Protein AF-M1PUG8-F1 (afdb_monomer_lite)

Sequence (107 aa):
MIVVADNGLTLEGNDFKMGEVEYEMVELLRRLNINRPVALTLACLSYLRENDWVDMREEKKNHGKGRPVKLYRLTVQMETIINTIEESVIAESKTILQNIERLKHLS

InterPro domains:
  IPR017185 Uncharacterised conserved protein UCP037373 [PIRSF037373] (17-107)

pLDDT: mean 83.33, std 18.77, range [31.47, 97.0]

Foldseek 3Di:
DDPPPPPPPPCPDPPPDDDPVLVVQLVVVVVVVHDNVVSNVVSVVVVCVVVVQKDWDWDDPPPPDDDTDIDIDGPDDPVVVVVVVVVVVVVVVVVVVVVVVVVVVVD

Structure (mmCIF, N/CA/C/O backbone):
data_AF-M1PUG8-F1
#
_entry.id   AF-M1PUG8-F1
#
loop_
_atom_site.group_PDB
_atom_site.id
_atom_site.type_symbol
_atom_site.label_atom_id
_atom_site.label_alt_id
_atom_site.label_comp_id
_atom_site.label_asym_id
_atom_site.label_entity_id
_atom_site.label_seq_id
_atom_site.pdbx_PDB_ins_code
_atom_site.Cartn_x
_atom_site.Cartn_y
_atom_site.Cartn_z
_atom_site.occupancy
_atom_site.B_iso_or_equiv
_atom_site.auth_seq_id
_atom_site.auth_comp_id
_atom_site.auth_asym_id
_atom_site.auth_atom_id
_atom_site.pdbx_PDB_model_num
ATOM 1 N N . MET A 1 1 ? -15.621 35.956 21.706 1.00 31.47 1 MET A N 1
ATOM 2 C CA . MET A 1 1 ? -14.614 35.236 22.509 1.00 31.47 1 MET A CA 1
ATOM 3 C C . MET A 1 1 ? -14.814 33.757 22.223 1.00 31.47 1 MET A C 1
ATOM 5 O O . MET A 1 1 ? -15.667 33.134 22.833 1.00 31.47 1 MET A O 1
ATOM 9 N N . ILE A 1 2 ? -14.153 33.248 21.184 1.00 32.97 2 ILE A N 1
ATOM 10 C CA . ILE A 1 2 ? -14.136 31.816 20.879 1.00 32.97 2 ILE A CA 1
ATOM 11 C C . ILE A 1 2 ? -12.815 31.334 21.450 1.00 32.97 2 ILE A C 1
ATOM 13 O O . ILE A 1 2 ? -11.756 31.764 20.997 1.00 32.97 2 ILE A O 1
ATOM 17 N N . VAL A 1 3 ? -12.895 30.543 22.513 1.00 36.41 3 VAL A N 1
ATOM 18 C CA . VAL A 1 3 ? -11.736 29.862 23.079 1.00 36.41 3 VAL A CA 1
ATOM 19 C C . VAL A 1 3 ? -11.410 28.748 22.095 1.00 36.41 3 VAL A C 1
ATOM 21 O O . VAL A 1 3 ? -12.049 27.699 22.095 1.00 36.41 3 VAL A O 1
ATOM 24 N N . VAL A 1 4 ? -10.490 29.027 21.175 1.00 43.84 4 VAL A N 1
ATOM 25 C CA . VAL A 1 4 ? -9.850 27.986 20.378 1.00 43.84 4 VAL A CA 1
ATOM 26 C C . VAL A 1 4 ? -8.947 27.260 21.361 1.00 43.84 4 VAL A C 1
ATOM 28 O O . VAL A 1 4 ? -7.982 27.836 21.852 1.00 43.84 4 VAL A O 1
ATOM 31 N N . ALA A 1 5 ? -9.336 26.045 21.742 1.00 44.28 5 ALA A N 1
ATOM 32 C CA . ALA A 1 5 ? -8.448 25.162 22.469 1.00 44.28 5 ALA A CA 1
ATOM 33 C C . ALA A 1 5 ? -7.211 24.954 21.593 1.00 44.28 5 ALA A C 1
ATOM 35 O O . ALA A 1 5 ? -7.327 24.504 20.450 1.00 44.28 5 ALA A O 1
ATOM 36 N N . ASP A 1 6 ? -6.055 25.338 22.124 1.00 43.81 6 ASP A N 1
ATOM 37 C CA . ASP A 1 6 ? -4.750 25.023 21.572 1.00 43.81 6 ASP A CA 1
ATOM 38 C C . ASP A 1 6 ? -4.615 23.497 21.531 1.00 43.81 6 ASP A C 1
ATOM 40 O O . ASP A 1 6 ? -4.142 22.857 22.472 1.00 43.81 6 ASP A O 1
ATOM 44 N N . ASN A 1 7 ? -5.075 22.890 20.436 1.00 47.34 7 ASN A N 1
ATOM 45 C CA . ASN A 1 7 ? -4.720 21.527 20.090 1.00 47.34 7 ASN A CA 1
ATOM 46 C C . ASN A 1 7 ? -3.237 21.560 19.731 1.00 47.34 7 ASN A C 1
ATOM 48 O O . ASN A 1 7 ? -2.866 21.730 18.569 1.00 47.34 7 ASN A O 1
ATOM 52 N N . GLY A 1 8 ? -2.400 21.438 20.760 1.00 41.28 8 GLY A N 1
ATOM 53 C CA . GLY A 1 8 ? -0.979 21.159 20.653 1.00 41.28 8 GLY A CA 1
ATOM 54 C C . GLY A 1 8 ? -0.764 19.811 19.976 1.00 41.28 8 GLY A C 1
ATOM 55 O O . GLY A 1 8 ? -0.411 18.833 20.621 1.00 41.28 8 GLY A O 1
ATOM 56 N N . LEU A 1 9 ? -0.975 19.764 18.663 1.00 36.34 9 LEU A N 1
ATOM 57 C CA . LEU A 1 9 ? -0.311 18.812 17.795 1.00 36.34 9 LEU A CA 1
ATOM 58 C C . LEU A 1 9 ? 1.104 19.350 17.633 1.00 36.34 9 LEU A C 1
ATOM 60 O O . LEU A 1 9 ? 1.415 20.115 16.719 1.00 36.34 9 LEU A O 1
ATOM 64 N N . THR A 1 10 ? 1.952 19.007 18.597 1.00 37.69 10 THR A N 1
ATOM 65 C CA . THR A 1 10 ? 3.388 19.031 18.380 1.00 37.69 10 THR A CA 1
ATOM 66 C C . THR A 1 10 ? 3.641 18.275 17.077 1.00 37.69 10 THR A C 1
ATOM 68 O O . THR A 1 10 ? 3.275 17.107 16.954 1.00 37.69 10 THR A O 1
ATOM 71 N N . LEU A 1 11 ? 4.223 18.955 16.082 1.00 40.97 11 LEU A N 1
ATOM 72 C CA . LEU A 1 11 ? 4.878 18.300 14.951 1.00 40.97 11 LEU A CA 1
ATOM 73 C C . LEU A 1 11 ? 6.086 17.532 15.511 1.00 40.97 11 LEU A C 1
ATOM 75 O O . LEU A 1 11 ? 7.237 17.931 15.336 1.00 40.97 11 LEU A O 1
ATOM 79 N N . GLU A 1 12 ? 5.833 16.447 16.239 1.00 41.69 12 GLU A N 1
ATOM 80 C CA . GLU A 1 12 ? 6.795 15.362 16.300 1.00 41.69 12 GLU A CA 1
ATOM 81 C C . GLU A 1 12 ? 6.906 14.857 14.865 1.00 41.69 12 GLU A C 1
ATOM 83 O O . GLU A 1 12 ? 5.887 14.659 14.201 1.00 41.69 12 GLU A O 1
ATOM 88 N N . GLY A 1 13 ? 8.137 14.855 14.344 1.00 43.88 13 GLY A N 1
ATOM 89 C CA . GLY A 1 13 ? 8.423 14.764 12.915 1.00 43.88 13 GLY A CA 1
ATOM 90 C C . GLY A 1 13 ? 7.600 13.684 12.226 1.00 43.88 13 GLY A C 1
ATOM 91 O O . GLY A 1 13 ? 7.285 12.686 12.855 1.00 43.88 13 GLY A O 1
ATOM 92 N N . ASN A 1 14 ? 7.248 13.911 10.953 1.00 42.78 14 ASN A N 1
ATOM 93 C CA . ASN A 1 14 ? 6.486 12.998 10.092 1.00 42.78 14 ASN A CA 1
ATOM 94 C C . ASN A 1 14 ? 7.081 11.571 10.0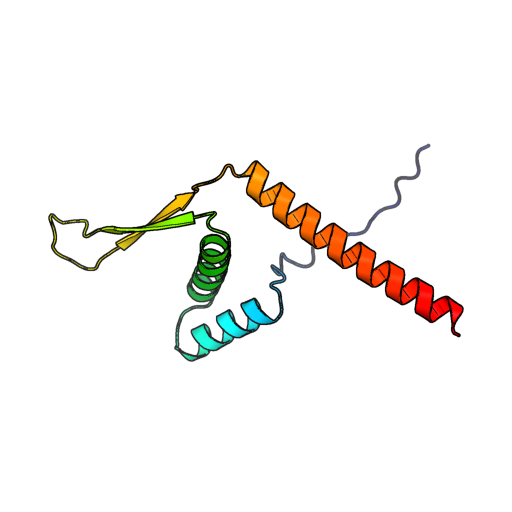65 1.00 42.78 14 ASN A C 1
ATOM 96 O O . ASN A 1 14 ? 7.674 11.142 9.072 1.00 42.78 14 ASN A O 1
ATOM 100 N N . ASP A 1 15 ? 6.897 10.815 11.138 1.00 51.06 15 ASP A N 1
ATOM 101 C CA . ASP A 1 15 ? 7.071 9.385 11.197 1.00 51.06 15 ASP A CA 1
ATOM 102 C C . ASP A 1 15 ? 5.849 8.839 10.483 1.00 51.06 15 ASP A C 1
ATOM 104 O O . ASP A 1 15 ? 4.775 8.669 11.057 1.00 51.06 15 ASP A O 1
ATOM 108 N N . PHE A 1 16 ? 6.003 8.660 9.173 1.00 56.16 16 PHE A N 1
ATOM 109 C CA . PHE A 1 16 ? 5.057 7.927 8.352 1.00 56.16 16 PHE A CA 1
ATOM 110 C C . PHE A 1 16 ? 4.809 6.570 9.027 1.00 56.16 16 PHE A C 1
ATOM 112 O O . PHE A 1 16 ? 5.667 5.684 8.987 1.00 56.16 16 PHE A O 1
ATOM 119 N N . LYS A 1 17 ? 3.676 6.436 9.723 1.00 61.81 17 LYS A N 1
ATOM 120 C CA . LYS A 1 17 ? 3.315 5.211 10.435 1.00 61.81 17 LYS A CA 1
ATOM 121 C C . LYS A 1 17 ? 2.732 4.235 9.422 1.00 61.81 17 LYS A C 1
ATOM 123 O O . LYS A 1 17 ? 1.579 4.355 9.029 1.00 61.81 17 LYS A O 1
ATOM 128 N N . MET A 1 18 ? 3.576 3.317 8.961 1.00 71.44 18 MET A N 1
ATOM 129 C CA . MET A 1 18 ? 3.146 2.112 8.252 1.00 71.44 18 MET A CA 1
ATOM 130 C C . MET A 1 18 ? 2.439 1.163 9.215 1.00 71.44 18 MET A C 1
ATOM 132 O O . MET A 1 18 ? 2.746 1.167 10.410 1.00 71.44 18 MET A O 1
ATOM 136 N N . GLY A 1 19 ? 1.549 0.326 8.683 1.00 79.38 19 GLY A N 1
ATOM 137 C CA . GLY A 1 19 ? 1.077 -0.842 9.411 1.00 79.38 19 GLY A CA 1
ATOM 138 C C . GLY A 1 19 ? 2.229 -1.797 9.741 1.00 79.38 19 GLY A C 1
ATOM 139 O O . GLY A 1 19 ? 3.355 -1.673 9.245 1.00 79.38 19 GLY A O 1
ATOM 140 N N . GLU A 1 20 ? 1.960 -2.748 10.636 1.00 83.75 20 GLU A N 1
ATOM 141 C CA . GLU A 1 20 ? 2.978 -3.691 11.116 1.00 83.75 20 GLU A CA 1
ATOM 142 C C . GLU A 1 20 ? 3.585 -4.514 9.970 1.00 83.75 20 GLU A C 1
ATOM 144 O O . GLU A 1 20 ? 4.799 -4.721 9.928 1.00 83.75 20 GLU A O 1
ATOM 149 N N . VAL A 1 21 ? 2.752 -4.910 9.001 1.00 83.44 21 VAL A N 1
ATOM 150 C CA . VAL A 1 21 ? 3.153 -5.718 7.840 1.00 83.44 21 VAL A CA 1
ATOM 151 C C . VAL A 1 21 ? 4.092 -4.938 6.925 1.00 83.44 21 VAL A C 1
ATOM 153 O O . VAL A 1 21 ? 5.134 -5.443 6.499 1.00 83.44 21 VAL A O 1
ATOM 156 N N . GLU A 1 22 ? 3.759 -3.687 6.620 1.00 83.75 22 GLU A N 1
ATOM 157 C CA . GLU A 1 22 ? 4.577 -2.865 5.741 1.00 83.75 22 GLU A CA 1
ATOM 158 C C . GLU A 1 22 ? 5.896 -2.474 6.423 1.00 83.75 22 GLU A C 1
ATOM 160 O O . GLU A 1 22 ? 6.943 -2.451 5.768 1.00 83.75 22 GLU A O 1
ATOM 165 N N . TYR A 1 23 ? 5.885 -2.254 7.744 1.00 89.00 23 TYR A N 1
ATOM 166 C CA . TYR A 1 23 ? 7.106 -2.030 8.519 1.00 89.00 23 TYR A CA 1
ATOM 167 C C . TYR A 1 23 ? 8.032 -3.254 8.497 1.00 89.00 23 TYR A C 1
ATOM 169 O O . TYR A 1 23 ? 9.241 -3.114 8.276 1.00 89.00 23 TYR A O 1
ATOM 177 N N . GLU A 1 24 ? 7.477 -4.457 8.667 1.00 90.38 24 GLU A N 1
ATOM 178 C CA . GLU A 1 24 ? 8.237 -5.703 8.564 1.00 90.38 24 GLU A CA 1
ATOM 179 C C . GLU A 1 24 ? 8.861 -5.858 7.171 1.00 90.38 24 GLU A C 1
ATOM 181 O O . GLU A 1 24 ? 10.065 -6.113 7.061 1.00 90.38 24 GLU A O 1
ATOM 186 N N . MET A 1 25 ? 8.093 -5.613 6.102 1.00 91.88 25 MET A N 1
ATOM 187 C CA . MET A 1 25 ? 8.625 -5.638 4.735 1.00 91.88 25 MET A CA 1
ATOM 188 C C . MET A 1 25 ? 9.802 -4.671 4.551 1.00 91.88 25 MET A C 1
ATOM 190 O O . MET A 1 25 ? 10.831 -5.048 3.982 1.00 91.88 25 MET A O 1
ATOM 194 N N . VAL A 1 26 ? 9.692 -3.437 5.050 1.00 91.62 26 VAL A N 1
ATOM 195 C CA . VAL A 1 26 ? 10.774 -2.441 4.967 1.00 91.62 26 VAL A CA 1
ATOM 196 C C . VAL A 1 26 ? 12.030 -2.921 5.695 1.00 91.62 26 VAL A C 1
ATOM 198 O O . VAL A 1 26 ? 13.140 -2.769 5.172 1.00 91.62 26 VAL A O 1
ATOM 201 N N . GLU A 1 27 ? 11.880 -3.518 6.875 1.00 93.56 27 GLU A N 1
ATOM 202 C CA . GLU A 1 27 ? 13.010 -4.008 7.665 1.00 93.56 27 GLU A CA 1
ATOM 203 C C . GLU A 1 27 ? 13.680 -5.229 7.018 1.00 93.56 27 GLU A C 1
ATOM 205 O O . GLU A 1 27 ? 14.912 -5.307 6.958 1.00 93.56 27 GLU A O 1
ATOM 210 N N . LEU A 1 28 ? 12.901 -6.142 6.434 1.00 95.31 28 LEU A N 1
ATOM 211 C CA . LEU A 1 28 ? 13.438 -7.261 5.656 1.00 95.31 28 LEU A CA 1
ATOM 212 C C . LEU A 1 28 ? 14.249 -6.771 4.448 1.00 95.31 28 LEU A C 1
ATOM 214 O O . LEU A 1 28 ? 15.371 -7.234 4.230 1.00 95.31 28 LEU A O 1
ATOM 218 N N . LEU A 1 29 ? 13.747 -5.783 3.702 1.00 94.12 29 LEU A N 1
ATOM 219 C CA . LEU A 1 29 ? 14.478 -5.190 2.575 1.00 94.12 29 LEU A CA 1
ATOM 220 C C . LEU A 1 29 ? 15.775 -4.508 3.037 1.00 94.12 29 LEU A C 1
ATOM 222 O O . LEU A 1 29 ? 16.814 -4.642 2.384 1.00 94.12 29 LEU A O 1
ATOM 226 N N . ARG A 1 30 ? 15.759 -3.834 4.193 1.00 94.31 30 ARG A N 1
ATOM 227 C CA . ARG A 1 30 ? 16.974 -3.258 4.790 1.00 94.31 30 ARG A CA 1
ATOM 228 C C . ARG A 1 30 ? 18.019 -4.315 5.136 1.00 94.31 30 ARG A C 1
ATOM 230 O O . ARG A 1 30 ? 19.203 -4.083 4.889 1.00 94.31 30 ARG A O 1
ATOM 237 N N . ARG A 1 31 ? 17.606 -5.478 5.648 1.00 95.62 31 ARG A N 1
ATOM 238 C CA . ARG A 1 31 ? 18.509 -6.619 5.908 1.00 95.62 31 ARG A CA 1
ATOM 239 C C . ARG A 1 31 ? 19.109 -7.197 4.626 1.00 95.62 31 ARG A C 1
ATOM 241 O O . ARG A 1 31 ? 20.232 -7.687 4.654 1.00 95.62 31 ARG A O 1
ATOM 248 N N . LEU A 1 32 ? 18.415 -7.057 3.496 1.00 96.25 32 LEU A N 1
ATOM 249 C CA . LEU A 1 32 ? 18.936 -7.351 2.153 1.00 96.25 32 LEU A CA 1
ATOM 250 C C . LEU A 1 32 ? 19.819 -6.224 1.583 1.00 96.25 32 LEU A C 1
ATOM 252 O O . LEU A 1 32 ? 20.104 -6.199 0.386 1.00 96.25 32 LEU A O 1
ATOM 256 N N . ASN A 1 33 ? 20.270 -5.297 2.433 1.00 94.06 33 ASN A N 1
ATOM 257 C CA . ASN A 1 33 ? 21.137 -4.174 2.086 1.00 94.06 33 ASN A CA 1
ATOM 258 C C . ASN A 1 33 ? 20.496 -3.171 1.105 1.00 94.06 33 ASN A C 1
ATOM 260 O O . ASN A 1 33 ? 21.191 -2.440 0.394 1.00 94.06 33 ASN A O 1
ATOM 264 N N . ILE A 1 34 ? 19.161 -3.110 1.068 1.00 93.94 34 ILE A N 1
ATOM 265 C CA . ILE A 1 34 ? 18.419 -2.075 0.344 1.00 93.94 34 ILE A CA 1
ATOM 266 C C . ILE A 1 34 ? 18.334 -0.838 1.239 1.00 93.94 34 ILE A C 1
ATOM 268 O O . ILE A 1 34 ? 18.032 -0.921 2.430 1.00 93.94 34 ILE A O 1
ATOM 272 N N . ASN A 1 35 ? 18.615 0.340 0.679 1.00 93.81 35 ASN A N 1
ATOM 273 C CA . ASN A 1 35 ? 18.567 1.569 1.467 1.00 93.81 35 ASN A CA 1
ATOM 274 C C . ASN A 1 35 ? 17.131 1.856 1.963 1.00 93.81 35 ASN A C 1
ATOM 276 O O . ASN A 1 35 ? 16.149 1.459 1.336 1.00 93.81 35 ASN A O 1
ATOM 280 N N . ARG A 1 36 ? 17.005 2.572 3.091 1.00 88.69 36 ARG A N 1
ATOM 281 C CA . ARG A 1 36 ? 15.694 2.863 3.703 1.00 88.69 36 ARG A CA 1
ATOM 282 C C . ARG A 1 36 ? 14.731 3.583 2.740 1.00 88.69 36 ARG A C 1
ATOM 284 O O . ARG A 1 36 ? 13.600 3.120 2.638 1.00 88.69 36 ARG A O 1
ATOM 291 N N . PRO A 1 37 ? 15.132 4.641 2.004 1.00 91.88 37 PRO A N 1
ATOM 292 C CA . PRO A 1 37 ? 14.240 5.287 1.034 1.00 91.88 37 PRO A CA 1
ATOM 293 C C . PRO A 1 37 ? 13.683 4.353 -0.051 1.00 91.88 37 PRO A C 1
ATOM 295 O O . PRO A 1 37 ? 12.504 4.425 -0.389 1.00 91.88 37 PRO A O 1
ATOM 298 N N . VAL A 1 38 ? 14.514 3.458 -0.588 1.00 91.31 38 VAL A N 1
ATOM 299 C CA . VAL A 1 38 ? 14.133 2.491 -1.623 1.00 91.31 38 VAL A CA 1
ATOM 300 C C . VAL A 1 38 ? 13.236 1.419 -1.025 1.00 91.31 38 VAL A C 1
ATOM 302 O O . VAL A 1 38 ? 12.232 1.086 -1.639 1.00 91.31 38 VAL A O 1
ATOM 305 N N . ALA A 1 39 ? 13.538 0.925 0.177 1.00 92.62 39 ALA A N 1
ATOM 306 C CA . ALA A 1 39 ? 12.685 -0.033 0.872 1.00 92.62 39 ALA A CA 1
ATOM 307 C C . ALA A 1 39 ? 11.278 0.534 1.126 1.00 92.62 39 ALA A C 1
ATOM 309 O O . ALA A 1 39 ? 10.295 -0.117 0.784 1.00 92.62 39 ALA A O 1
ATOM 310 N N . LEU A 1 40 ? 11.183 1.776 1.621 1.00 91.81 40 LEU A N 1
ATOM 311 C CA . LEU A 1 40 ? 9.907 2.484 1.791 1.00 91.81 40 LEU A CA 1
ATOM 312 C C . LEU A 1 40 ? 9.169 2.635 0.460 1.00 91.81 40 LEU A C 1
ATOM 314 O O . LEU A 1 40 ? 7.988 2.325 0.367 1.00 91.81 40 LEU A O 1
ATOM 318 N N . THR A 1 41 ? 9.878 3.057 -0.589 1.00 91.62 41 THR A N 1
ATOM 319 C CA . THR A 1 41 ? 9.290 3.218 -1.926 1.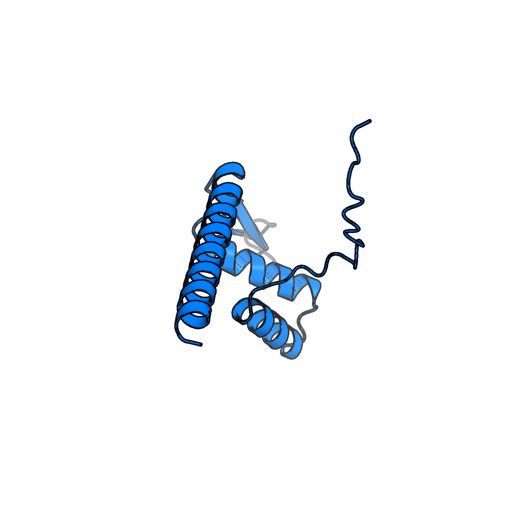00 91.62 41 THR A CA 1
ATOM 320 C C . THR A 1 41 ? 8.744 1.893 -2.460 1.00 91.62 41 THR A C 1
ATOM 322 O O . THR A 1 41 ? 7.650 1.864 -3.013 1.00 91.62 41 THR A O 1
ATOM 325 N N . LEU A 1 42 ? 9.482 0.793 -2.290 1.00 91.81 42 LEU A N 1
ATOM 326 C CA . LEU A 1 42 ? 9.048 -0.535 -2.720 1.00 91.81 42 LEU A CA 1
ATOM 327 C C . LEU A 1 42 ? 7.821 -1.007 -1.939 1.00 91.81 42 LEU A C 1
ATOM 329 O O . LEU A 1 42 ? 6.877 -1.467 -2.567 1.00 91.81 42 LEU A O 1
ATOM 333 N N . ALA A 1 43 ? 7.806 -0.847 -0.614 1.00 91.50 43 ALA A N 1
ATOM 334 C CA . ALA A 1 43 ? 6.655 -1.203 0.213 1.00 91.50 43 ALA A CA 1
ATOM 335 C C . ALA A 1 43 ? 5.402 -0.398 -0.179 1.00 91.50 43 ALA A C 1
ATOM 337 O O . ALA A 1 43 ? 4.349 -0.984 -0.420 1.00 91.50 43 ALA A O 1
ATOM 338 N N . CYS A 1 44 ? 5.532 0.922 -0.364 1.00 91.25 44 CYS A N 1
ATOM 339 C CA . CYS A 1 44 ? 4.424 1.758 -0.831 1.00 91.25 44 CYS A CA 1
ATOM 340 C C . CYS A 1 44 ? 3.926 1.335 -2.222 1.00 91.25 44 CYS A C 1
ATOM 342 O O . CYS A 1 44 ? 2.725 1.209 -2.436 1.00 91.25 44 CYS A O 1
ATOM 344 N N . LEU A 1 45 ? 4.827 1.099 -3.182 1.00 92.19 45 LEU A N 1
ATOM 345 C CA . LEU A 1 45 ? 4.439 0.692 -4.538 1.00 92.19 45 LEU A CA 1
ATOM 346 C C . LEU A 1 45 ? 3.803 -0.703 -4.577 1.00 92.19 45 LEU A C 1
ATOM 348 O O . LEU A 1 45 ? 2.927 -0.929 -5.409 1.00 92.19 45 LEU A O 1
ATOM 352 N N . SER A 1 46 ? 4.217 -1.620 -3.697 1.00 90.19 46 SER A N 1
ATOM 353 C CA . SER A 1 46 ? 3.566 -2.925 -3.541 1.00 90.19 46 SER A CA 1
ATOM 354 C C . SER A 1 46 ? 2.123 -2.759 -3.080 1.00 90.19 46 SER A C 1
ATOM 356 O O . SER A 1 46 ? 1.231 -3.271 -3.748 1.00 90.19 46 SER A O 1
ATOM 358 N N . TYR A 1 47 ? 1.884 -1.957 -2.038 1.00 91.00 47 TYR A N 1
ATOM 359 C CA . TYR A 1 47 ? 0.533 -1.664 -1.552 1.00 91.00 47 TYR A CA 1
ATOM 360 C C . TYR A 1 47 ? -0.356 -1.049 -2.645 1.00 91.00 47 TYR A C 1
ATOM 362 O O . TYR A 1 47 ? -1.467 -1.516 -2.890 1.00 91.00 47 TYR A O 1
ATOM 370 N N . LEU A 1 48 ? 0.147 -0.048 -3.376 1.00 92.69 48 LEU A N 1
ATOM 371 C CA . LEU A 1 48 ? -0.608 0.570 -4.475 1.00 92.69 48 LEU A CA 1
ATOM 372 C C . LEU A 1 48 ? -0.926 -0.421 -5.607 1.00 92.69 48 LEU A C 1
ATOM 374 O O . LEU A 1 48 ? -1.955 -0.290 -6.267 1.00 92.69 48 LEU A O 1
ATOM 378 N N . ARG A 1 49 ? -0.046 -1.398 -5.850 1.00 92.81 49 ARG A N 1
ATOM 379 C CA . ARG A 1 49 ? -0.244 -2.428 -6.875 1.00 92.81 49 ARG A CA 1
ATOM 380 C C . ARG A 1 49 ? -1.222 -3.511 -6.426 1.00 92.81 49 ARG A C 1
ATOM 382 O O . ARG A 1 49 ? -2.002 -3.971 -7.245 1.00 92.81 49 ARG A O 1
ATOM 389 N N . GLU A 1 50 ? -1.184 -3.913 -5.159 1.00 92.12 50 GLU A N 1
ATOM 390 C CA . GLU A 1 50 ? -2.130 -4.880 -4.582 1.00 92.12 50 GLU A CA 1
ATOM 391 C C . GLU A 1 50 ? -3.571 -4.357 -4.594 1.00 92.12 50 GLU A C 1
ATOM 393 O O . GLU A 1 50 ? -4.503 -5.144 -4.720 1.00 92.12 50 GLU A O 1
ATOM 398 N N . ASN A 1 51 ? -3.744 -3.034 -4.535 1.00 93.12 51 ASN A N 1
ATOM 399 C CA . ASN A 1 51 ? -5.040 -2.366 -4.669 1.00 93.12 51 ASN A CA 1
ATOM 400 C C . ASN A 1 51 ? -5.405 -2.003 -6.125 1.00 93.12 51 ASN A C 1
ATOM 402 O O . ASN A 1 51 ? -6.371 -1.276 -6.348 1.00 93.12 51 ASN A O 1
ATOM 406 N N . ASP A 1 52 ? -4.627 -2.448 -7.120 1.00 95.25 52 ASP A N 1
ATOM 407 C CA . ASP A 1 52 ? -4.811 -2.125 -8.544 1.00 95.25 52 ASP A CA 1
ATOM 408 C C . ASP A 1 52 ? -4.845 -0.611 -8.861 1.00 95.25 52 ASP A C 1
ATOM 410 O O . ASP A 1 52 ? -5.357 -0.190 -9.902 1.00 95.25 52 ASP A O 1
ATOM 414 N N . TRP A 1 53 ? -4.272 0.236 -7.997 1.00 96.81 53 TRP A N 1
ATOM 415 C CA . TRP A 1 53 ? -4.241 1.700 -8.164 1.00 96.81 53 TRP A CA 1
ATOM 416 C C . TRP A 1 53 ? -3.083 2.194 -9.031 1.00 96.81 53 TRP A C 1
ATOM 418 O O . TRP A 1 53 ? -3.082 3.337 -9.502 1.00 96.81 53 TRP A O 1
ATOM 428 N N . VAL A 1 54 ? -2.086 1.337 -9.244 1.00 95.62 54 VAL A N 1
ATOM 429 C CA . VAL A 1 54 ? -0.914 1.606 -10.072 1.00 95.62 54 VAL A CA 1
ATOM 430 C C . VAL A 1 54 ? -0.667 0.445 -11.026 1.00 95.62 54 VAL A C 1
ATOM 432 O O . VAL A 1 54 ? -0.552 -0.705 -10.611 1.00 95.62 54 VAL A O 1
ATOM 435 N N . ASP A 1 55 ? -0.478 0.777 -12.298 1.00 94.12 55 ASP A N 1
ATOM 436 C CA . ASP A 1 55 ? 0.052 -0.132 -13.309 1.00 94.12 55 ASP A CA 1
ATOM 437 C C . ASP A 1 55 ? 1.583 -0.011 -13.387 1.00 94.12 55 ASP A C 1
ATOM 439 O O . ASP A 1 55 ? 2.145 1.073 -13.182 1.00 94.12 55 ASP A O 1
ATOM 443 N N . MET A 1 56 ? 2.263 -1.119 -13.689 1.00 92.25 56 MET A N 1
ATOM 444 C CA . MET A 1 56 ? 3.722 -1.208 -13.774 1.00 92.25 56 MET A CA 1
ATOM 445 C C . MET A 1 56 ? 4.142 -1.859 -15.085 1.00 92.25 56 MET A C 1
ATOM 447 O O . MET A 1 56 ? 3.775 -2.997 -15.377 1.00 92.25 56 MET A O 1
ATOM 451 N N . ARG A 1 57 ? 5.001 -1.164 -15.834 1.00 90.69 57 ARG A N 1
ATOM 452 C CA . ARG A 1 57 ? 5.624 -1.691 -17.052 1.00 90.69 57 ARG A CA 1
ATOM 453 C C . ARG A 1 57 ? 7.139 -1.575 -17.005 1.00 90.69 57 ARG A C 1
ATOM 455 O O . ARG A 1 57 ? 7.682 -0.621 -16.449 1.00 90.69 57 ARG A O 1
ATOM 462 N N . GLU A 1 58 ? 7.826 -2.523 -17.631 1.00 88.88 58 GLU A N 1
ATOM 463 C CA . GLU A 1 58 ? 9.277 -2.476 -17.798 1.00 88.88 58 GLU A CA 1
ATOM 464 C C . GLU A 1 58 ? 9.648 -2.012 -19.204 1.00 88.88 58 GLU A C 1
ATOM 466 O O . GLU A 1 58 ? 9.236 -2.598 -20.203 1.00 88.88 58 GLU A O 1
ATOM 471 N N . GLU A 1 59 ? 10.481 -0.977 -19.282 1.00 86.75 59 GLU A N 1
ATOM 472 C CA . GLU A 1 59 ? 11.012 -0.477 -20.546 1.00 86.75 59 GLU A CA 1
ATOM 473 C C . GLU A 1 59 ? 12.536 -0.406 -20.523 1.00 86.75 59 GLU A C 1
ATOM 475 O O . GLU A 1 59 ? 13.168 -0.071 -19.518 1.00 86.75 59 GLU A O 1
ATOM 480 N N . LYS A 1 60 ? 13.154 -0.676 -21.675 1.00 82.50 60 LYS A N 1
ATOM 481 C CA . LYS A 1 60 ? 14.585 -0.447 -21.892 1.00 82.50 60 LYS A CA 1
ATOM 482 C C . LYS A 1 60 ? 14.757 0.845 -22.682 1.00 82.50 60 LYS A C 1
ATOM 484 O O . LYS A 1 60 ? 14.459 0.878 -23.873 1.00 82.50 60 LYS A O 1
ATOM 489 N N . LYS A 1 61 ? 15.278 1.887 -22.025 1.00 71.50 61 LYS A N 1
ATOM 490 C CA . LYS A 1 61 ? 15.389 3.253 -22.577 1.00 71.50 61 LYS A CA 1
ATOM 491 C C . LYS A 1 61 ? 16.136 3.341 -23.922 1.00 71.50 61 LYS A C 1
ATOM 493 O O . LYS A 1 61 ? 15.792 4.180 -24.745 1.00 71.50 61 LYS A O 1
ATOM 498 N N . ASN A 1 62 ? 17.107 2.461 -24.191 1.00 72.31 62 ASN A N 1
ATOM 499 C CA . ASN A 1 62 ? 17.925 2.514 -25.410 1.00 72.31 62 ASN A CA 1
ATOM 500 C C . ASN A 1 62 ? 17.535 1.421 -26.414 1.00 72.31 62 ASN A C 1
ATOM 502 O O . ASN A 1 62 ? 18.285 0.457 -26.570 1.00 72.31 62 ASN A O 1
ATOM 506 N N . HIS A 1 63 ? 16.382 1.544 -27.085 1.00 70.44 63 HIS A N 1
ATOM 507 C CA . HIS A 1 63 ? 15.994 0.656 -28.201 1.00 70.44 63 HIS A CA 1
ATOM 508 C C . HIS A 1 63 ? 16.191 -0.846 -27.869 1.00 70.44 63 HIS A C 1
ATOM 510 O O . HIS A 1 63 ? 16.764 -1.609 -28.646 1.00 70.44 63 HIS A O 1
ATOM 516 N N . GLY A 1 64 ? 15.799 -1.266 -26.658 1.00 73.62 64 GLY A N 1
ATOM 517 C CA . GLY A 1 64 ? 15.924 -2.661 -26.209 1.00 73.62 64 GLY A CA 1
ATOM 518 C C . GLY A 1 64 ? 17.243 -3.046 -25.516 1.00 73.62 64 GLY A C 1
ATOM 519 O O . GLY A 1 64 ? 17.397 -4.203 -25.114 1.00 73.62 64 GLY A O 1
ATOM 520 N N . LYS A 1 65 ? 18.179 -2.110 -25.310 1.00 73.94 65 LYS A N 1
ATOM 521 C CA . LYS A 1 65 ? 19.452 -2.333 -24.593 1.00 73.94 65 LYS A CA 1
ATOM 522 C C . LYS A 1 65 ? 19.517 -1.560 -23.266 1.00 73.94 65 LYS A C 1
ATOM 524 O O . LYS A 1 65 ? 18.918 -0.498 -23.122 1.00 73.94 65 LYS A O 1
ATOM 529 N N . GLY A 1 66 ? 20.275 -2.094 -22.304 1.00 82.75 66 GLY A N 1
ATOM 530 C CA . GLY A 1 66 ? 20.485 -1.505 -20.973 1.00 82.75 66 GLY A CA 1
ATOM 531 C C . GLY A 1 66 ? 19.672 -2.164 -19.853 1.00 82.75 66 GLY A C 1
ATOM 532 O O . GLY A 1 66 ? 18.991 -3.168 -20.069 1.00 82.75 66 GLY A O 1
ATOM 533 N N . ARG A 1 67 ? 19.776 -1.599 -18.641 1.00 80.31 67 ARG A N 1
ATOM 534 C CA . ARG A 1 67 ? 19.015 -2.054 -17.469 1.00 80.31 67 ARG A CA 1
ATOM 535 C C . ARG A 1 67 ? 17.542 -1.658 -17.642 1.00 80.31 67 ARG A C 1
ATOM 537 O O . ARG A 1 67 ? 17.291 -0.479 -17.903 1.00 80.31 67 ARG A O 1
ATOM 544 N N . PRO A 1 68 ? 16.593 -2.602 -17.532 1.00 86.88 68 PRO A N 1
ATOM 545 C CA . PRO A 1 68 ? 15.172 -2.281 -17.532 1.00 86.88 68 PRO A CA 1
ATOM 546 C C . PRO A 1 68 ? 14.841 -1.240 -16.460 1.00 86.88 68 PRO A C 1
ATOM 548 O O . PRO A 1 68 ? 15.410 -1.262 -15.366 1.00 86.88 68 PRO A O 1
ATOM 551 N N . VAL A 1 69 ? 13.933 -0.326 -16.786 1.00 88.06 69 VAL A N 1
ATOM 552 C CA . VAL A 1 69 ? 13.396 0.668 -15.857 1.00 88.06 69 VAL A CA 1
ATOM 553 C C . VAL A 1 69 ? 11.917 0.377 -15.666 1.00 88.06 69 VAL A C 1
ATOM 555 O O . VAL A 1 69 ? 11.185 0.231 -16.644 1.00 88.06 69 VAL A O 1
ATOM 558 N N . LYS A 1 70 ? 11.489 0.305 -14.404 1.00 88.81 70 LYS A N 1
ATOM 559 C CA . LYS A 1 70 ? 10.077 0.188 -14.043 1.00 88.81 70 LYS A CA 1
ATOM 560 C C . LYS A 1 70 ? 9.420 1.561 -14.135 1.00 88.81 70 LYS A C 1
ATOM 562 O O . LYS A 1 70 ? 9.898 2.517 -13.523 1.00 88.81 70 LYS A O 1
ATOM 567 N N . LEU A 1 71 ? 8.353 1.647 -14.913 1.00 90.38 71 LEU A N 1
ATOM 568 C CA . LEU A 1 71 ? 7.513 2.827 -15.060 1.00 90.38 71 LEU A CA 1
ATOM 569 C C . LEU A 1 71 ? 6.172 2.535 -14.403 1.00 90.38 71 LEU A C 1
ATOM 571 O O . LEU A 1 71 ? 5.563 1.505 -14.684 1.00 90.38 71 LEU A O 1
ATOM 575 N N . TYR A 1 72 ? 5.734 3.456 -13.555 1.00 92.50 72 TYR A N 1
ATOM 576 C CA . TYR A 1 72 ? 4.489 3.345 -12.813 1.00 92.50 72 TYR A CA 1
ATOM 577 C C . TYR A 1 72 ? 3.509 4.413 -13.281 1.00 92.50 72 TYR A C 1
ATOM 579 O O . TYR A 1 72 ? 3.909 5.552 -13.543 1.00 92.50 72 TYR A O 1
ATOM 587 N N . ARG A 1 73 ? 2.231 4.051 -13.382 1.00 94.44 73 ARG A N 1
ATOM 588 C CA . ARG A 1 73 ? 1.155 4.973 -13.753 1.00 94.44 73 ARG A CA 1
ATOM 589 C C . ARG A 1 73 ? -0.062 4.727 -12.873 1.00 94.44 73 ARG A C 1
ATOM 591 O O . ARG A 1 73 ? -0.476 3.586 -12.732 1.00 94.44 73 ARG A O 1
ATOM 598 N N . LEU A 1 74 ? -0.659 5.798 -12.350 1.00 96.06 74 LEU A N 1
ATOM 599 C CA . LEU A 1 74 ? -1.955 5.711 -11.677 1.00 96.06 74 LEU A CA 1
ATOM 600 C C . LEU A 1 74 ? -3.035 5.240 -12.659 1.00 96.06 74 LEU A C 1
ATOM 602 O O . LEU A 1 74 ? -3.186 5.804 -13.750 1.00 96.06 74 LEU A O 1
ATOM 606 N N . THR A 1 75 ? -3.770 4.207 -12.267 1.00 96.69 75 THR A N 1
ATOM 607 C CA . THR A 1 75 ? -4.931 3.671 -12.997 1.00 96.69 75 THR A CA 1
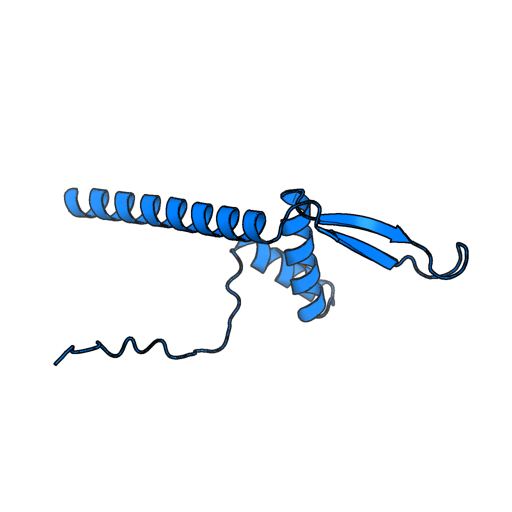ATOM 608 C C . THR A 1 75 ? -6.223 4.359 -12.563 1.00 96.69 75 THR A C 1
ATOM 610 O O . THR A 1 75 ? -7.140 4.516 -13.368 1.00 96.69 75 THR A O 1
ATOM 613 N N . VAL A 1 76 ? -6.268 4.816 -11.311 1.00 96.06 76 VAL A N 1
ATOM 614 C CA . VAL A 1 76 ? -7.399 5.503 -10.683 1.00 96.06 76 VAL A CA 1
ATOM 615 C C . VAL A 1 76 ? -7.064 6.965 -10.386 1.00 96.06 76 VAL A C 1
ATOM 617 O O . VAL A 1 76 ? -5.906 7.385 -10.414 1.00 96.06 76 VAL A O 1
ATOM 620 N N . GLN A 1 77 ? -8.091 7.766 -10.109 1.00 96.88 77 GLN A N 1
ATOM 621 C CA . GLN A 1 77 ? -7.904 9.159 -9.711 1.00 96.88 77 GLN A CA 1
ATOM 622 C C . GLN A 1 77 ? -7.366 9.239 -8.279 1.00 96.88 77 GLN A C 1
ATOM 624 O O . GLN A 1 77 ? -7.739 8.439 -7.425 1.00 96.88 77 GLN A O 1
ATOM 629 N N . MET A 1 78 ? -6.524 10.241 -8.013 1.00 94.44 78 MET A N 1
ATOM 630 C CA . MET A 1 78 ? -5.926 10.451 -6.689 1.00 94.44 78 MET A CA 1
ATOM 631 C C . MET A 1 78 ? -6.989 10.572 -5.587 1.00 94.44 78 MET A C 1
ATOM 633 O O . MET A 1 78 ? -6.848 9.969 -4.531 1.00 94.44 78 MET A O 1
ATOM 637 N N . GLU A 1 79 ? -8.076 11.291 -5.868 1.00 96.25 79 GLU A N 1
ATOM 638 C CA . GLU A 1 79 ? -9.211 11.468 -4.955 1.00 96.25 79 GLU A CA 1
ATOM 639 C C . GLU A 1 79 ? -9.800 10.127 -4.494 1.00 96.25 79 GLU A C 1
ATOM 641 O O . GLU A 1 79 ? -10.082 9.925 -3.319 1.00 96.25 79 GLU A O 1
ATOM 646 N N . THR A 1 80 ? -9.935 9.169 -5.416 1.00 96.31 80 THR A N 1
ATOM 647 C CA . THR A 1 80 ? -10.460 7.835 -5.110 1.00 96.31 80 THR A CA 1
ATOM 648 C C . THR A 1 80 ? -9.558 7.092 -4.130 1.00 96.31 80 THR A C 1
ATOM 650 O O . THR A 1 80 ? -10.058 6.457 -3.206 1.00 96.31 80 THR A O 1
ATOM 653 N N . ILE A 1 81 ? -8.238 7.193 -4.308 1.00 95.56 81 ILE A N 1
ATOM 654 C CA . ILE A 1 81 ? -7.252 6.563 -3.420 1.00 95.56 81 ILE A CA 1
ATOM 655 C C . ILE A 1 81 ? -7.374 7.141 -2.011 1.00 95.56 81 ILE A C 1
ATOM 657 O O . ILE A 1 81 ? -7.470 6.387 -1.047 1.00 95.56 81 ILE A O 1
ATOM 661 N N . ILE A 1 82 ? -7.403 8.473 -1.909 1.00 95.25 82 ILE A N 1
ATOM 662 C CA . ILE A 1 82 ? -7.498 9.184 -0.630 1.00 95.25 82 ILE A CA 1
ATOM 663 C C . ILE A 1 82 ? -8.766 8.756 0.108 1.00 95.25 82 ILE A C 1
ATOM 665 O O . ILE A 1 82 ? -8.669 8.232 1.215 1.00 95.25 82 ILE A O 1
ATOM 669 N N . ASN A 1 83 ? -9.925 8.876 -0.543 1.00 97.00 83 ASN A N 1
ATOM 670 C CA . ASN A 1 83 ? -11.207 8.549 0.078 1.00 97.00 83 ASN A CA 1
ATOM 671 C C . ASN A 1 83 ? -11.269 7.082 0.522 1.00 97.00 83 ASN A C 1
ATOM 673 O O . ASN A 1 83 ? -11.728 6.797 1.622 1.00 97.00 83 ASN A O 1
ATOM 677 N N . THR A 1 84 ? -10.736 6.152 -0.279 1.00 95.81 84 THR A N 1
ATOM 678 C CA . THR A 1 84 ? -10.719 4.725 0.090 1.00 95.81 84 THR A CA 1
ATOM 679 C C . THR A 1 84 ? -9.891 4.473 1.355 1.00 95.81 84 THR A C 1
ATOM 681 O O . THR A 1 84 ? -10.309 3.718 2.235 1.00 95.81 84 THR A O 1
ATOM 684 N N . ILE A 1 85 ? -8.723 5.113 1.472 1.00 92.94 85 ILE A N 1
ATOM 685 C CA . ILE A 1 85 ? -7.863 4.985 2.657 1.00 92.94 85 ILE A CA 1
ATOM 686 C C . ILE A 1 85 ? -8.542 5.614 3.878 1.00 92.94 85 ILE A C 1
ATOM 688 O O . ILE A 1 85 ? -8.592 4.991 4.940 1.00 92.94 85 ILE A O 1
ATOM 692 N N . GLU A 1 86 ? -9.086 6.824 3.738 1.00 95.00 86 GLU A N 1
ATOM 693 C CA . GLU A 1 86 ? -9.767 7.526 4.830 1.00 95.00 86 GLU A CA 1
ATOM 694 C C . GLU A 1 86 ? -10.964 6.729 5.359 1.00 95.00 86 GLU A C 1
ATOM 696 O O . GLU A 1 86 ? -11.086 6.521 6.570 1.00 95.00 86 GLU A O 1
ATOM 701 N N . GLU A 1 87 ? -11.808 6.212 4.464 1.00 96.44 87 GLU A N 1
ATOM 702 C CA . GLU A 1 87 ? -12.954 5.375 4.823 1.00 96.44 87 GLU A CA 1
ATOM 703 C C . GLU A 1 87 ? -12.526 4.108 5.577 1.00 96.44 87 GLU A C 1
ATOM 705 O O . GLU A 1 87 ? -13.131 3.768 6.600 1.00 96.44 87 GLU A O 1
ATOM 710 N N . SER A 1 88 ? -11.453 3.446 5.130 1.00 93.00 88 SER A N 1
ATOM 711 C CA . SER A 1 88 ? -10.887 2.271 5.804 1.00 93.00 88 SER A CA 1
ATOM 712 C C . SER A 1 88 ? -10.436 2.592 7.234 1.00 93.00 88 SER A C 1
ATOM 714 O O . SER A 1 88 ? -10.809 1.891 8.179 1.00 93.00 88 SER A O 1
ATOM 716 N N . VAL A 1 89 ? -9.679 3.679 7.418 1.00 92.19 89 VAL A N 1
ATOM 717 C CA . VAL A 1 89 ? -9.165 4.100 8.736 1.00 92.19 89 VAL A CA 1
ATOM 718 C C . VAL A 1 89 ?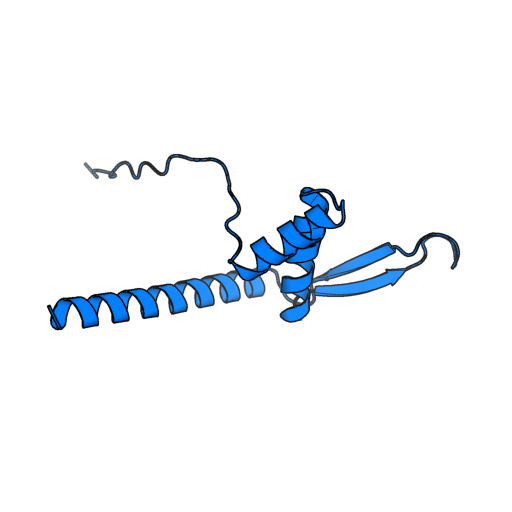 -10.308 4.469 9.689 1.00 92.19 89 VAL A C 1
ATOM 720 O O . VAL A 1 89 ? -10.288 4.111 10.874 1.00 92.19 89 VAL A O 1
ATOM 723 N N . ILE A 1 90 ? -11.336 5.155 9.183 1.00 95.00 90 ILE A N 1
ATOM 724 C CA . ILE A 1 90 ? -12.526 5.511 9.966 1.00 95.00 90 ILE A CA 1
ATOM 725 C C . ILE A 1 90 ? -13.288 4.249 10.393 1.00 95.00 90 ILE A C 1
ATOM 727 O O . ILE A 1 90 ? -13.710 4.145 11.551 1.00 95.00 90 ILE A O 1
ATOM 7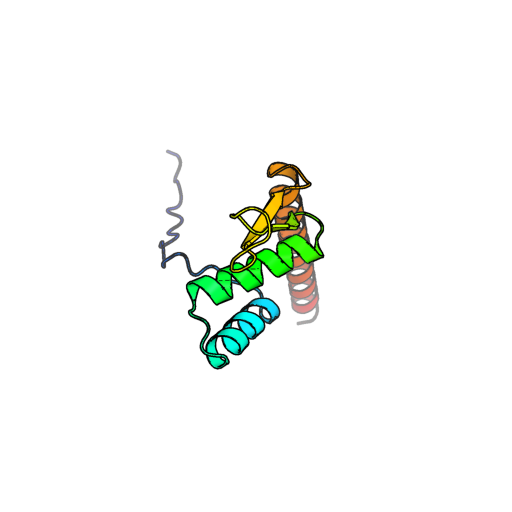31 N N . ALA A 1 91 ? -13.458 3.280 9.490 1.00 95.50 91 ALA A N 1
ATOM 732 C CA . ALA A 1 91 ? -14.156 2.030 9.779 1.00 95.50 91 ALA A CA 1
ATOM 733 C C . ALA A 1 91 ? -13.438 1.190 10.852 1.00 95.50 91 ALA A C 1
ATOM 735 O O . ALA A 1 91 ? -14.087 0.674 11.775 1.00 95.50 91 ALA A O 1
ATOM 736 N N . GLU A 1 92 ? -12.109 1.095 10.781 1.00 92.94 92 GLU A N 1
ATOM 737 C CA . GLU A 1 92 ? -11.296 0.400 11.784 1.00 92.94 92 GLU A CA 1
ATOM 738 C C . GLU A 1 92 ? -11.394 1.090 13.152 1.00 92.94 92 GLU A C 1
ATOM 740 O O . GLU A 1 92 ? -11.732 0.457 14.159 1.00 92.94 92 GLU A O 1
ATOM 745 N N . SER A 1 93 ? -11.218 2.414 13.176 1.00 94.06 93 SER A N 1
ATOM 746 C CA . SER A 1 93 ? -11.314 3.223 14.397 1.00 94.06 93 SER A CA 1
ATOM 747 C C . SER A 1 93 ? -12.677 3.073 15.074 1.00 94.06 93 SER A C 1
ATOM 749 O O . SER A 1 93 ? -12.767 2.911 16.294 1.00 94.06 93 SER A O 1
ATOM 751 N N . LYS A 1 94 ? -13.758 3.062 14.285 1.00 96.31 94 LYS A N 1
ATOM 752 C CA . LYS A 1 94 ? -15.118 2.840 14.788 1.00 96.31 94 LYS A CA 1
ATOM 753 C C . LYS A 1 94 ? -15.261 1.467 15.445 1.00 96.31 94 LYS A C 1
ATOM 755 O O . LYS A 1 94 ? -15.868 1.366 16.509 1.00 96.31 94 LYS A O 1
ATOM 760 N N . THR A 1 95 ? -14.690 0.429 14.840 1.00 96.00 95 THR A N 1
ATOM 761 C CA . THR A 1 95 ? -14.728 -0.938 15.379 1.00 96.00 95 THR A CA 1
ATOM 762 C C . THR A 1 95 ? -13.981 -1.032 16.710 1.00 96.00 95 THR A C 1
ATOM 764 O O . THR A 1 95 ? -14.499 -1.598 17.676 1.00 96.00 95 THR A O 1
ATOM 767 N N . ILE A 1 96 ? -12.799 -0.415 16.799 1.00 95.12 96 ILE A N 1
ATOM 768 C CA . ILE A 1 96 ? -12.011 -0.347 18.038 1.00 95.12 96 ILE A CA 1
ATOM 769 C C . ILE A 1 96 ? -12.803 0.359 19.146 1.00 95.12 96 ILE A C 1
ATOM 771 O O . ILE A 1 96 ? -12.922 -0.175 20.250 1.00 95.12 96 ILE A O 1
ATOM 775 N N . LEU A 1 97 ? -13.399 1.519 18.854 1.00 95.88 97 LEU A N 1
ATOM 776 C CA . LEU A 1 97 ? -14.193 2.272 19.831 1.00 95.88 97 LEU A CA 1
ATOM 777 C C . LEU A 1 97 ? -15.400 1.477 20.340 1.00 95.88 97 LEU A C 1
ATOM 779 O O . LEU A 1 97 ? -15.639 1.443 21.547 1.00 95.88 97 LEU A O 1
ATOM 783 N N . GLN A 1 98 ? -16.116 0.788 19.450 1.00 96.19 98 GLN A N 1
ATOM 784 C CA . GLN A 1 98 ? -17.236 -0.077 19.834 1.00 96.19 98 GLN A CA 1
ATOM 785 C C . GLN A 1 98 ? -16.794 -1.227 20.745 1.00 96.19 98 GLN A C 1
ATOM 787 O O . GLN A 1 98 ? -17.486 -1.564 21.706 1.00 96.19 98 GLN A O 1
ATOM 792 N N . ASN A 1 99 ? -15.637 -1.834 20.474 1.00 96.25 99 ASN A N 1
ATOM 793 C CA . ASN A 1 99 ? -15.091 -2.887 21.328 1.00 96.25 99 ASN A CA 1
ATOM 794 C C . ASN A 1 99 ? -14.708 -2.349 22.711 1.00 96.25 99 ASN A C 1
ATOM 796 O O . ASN A 1 99 ? -15.031 -2.976 23.719 1.00 96.25 99 ASN A O 1
ATOM 800 N N . ILE A 1 100 ? -14.088 -1.167 22.774 1.00 96.81 100 ILE A N 1
ATOM 801 C CA . ILE A 1 100 ? -13.768 -0.495 24.040 1.00 96.81 100 ILE A CA 1
ATOM 802 C C . ILE A 1 100 ? -15.044 -0.195 24.834 1.00 96.81 100 ILE A C 1
ATOM 804 O O . ILE A 1 100 ? -15.085 -0.440 26.038 1.00 96.81 100 ILE A O 1
ATOM 808 N N . GLU A 1 101 ? -16.089 0.319 24.185 1.00 95.88 101 GLU A N 1
ATOM 809 C CA . GLU A 1 101 ? -17.373 0.612 24.830 1.00 95.88 101 GLU A CA 1
ATOM 810 C C . GLU A 1 101 ? -18.007 -0.657 25.415 1.00 95.88 101 GLU A C 1
ATOM 812 O O . GLU A 1 101 ? -18.365 -0.682 26.592 1.00 95.88 101 GLU A O 1
ATOM 817 N N . ARG A 1 102 ? -18.038 -1.755 24.648 1.00 95.56 102 ARG A N 1
ATOM 818 C CA . ARG A 1 102 ? -18.503 -3.063 25.141 1.00 95.56 102 ARG A CA 1
ATOM 819 C C . ARG A 1 102 ? -17.725 -3.534 26.366 1.00 95.56 102 ARG A C 1
ATOM 821 O O . ARG A 1 102 ? -18.339 -3.988 27.323 1.00 95.56 102 ARG A O 1
ATOM 828 N N . LEU A 1 103 ? -16.397 -3.411 26.354 1.00 96.06 103 LEU A N 1
ATOM 829 C CA . LEU A 1 103 ? -15.554 -3.798 27.490 1.00 96.06 103 LEU A CA 1
ATOM 830 C C . LEU A 1 103 ? -15.828 -2.940 28.730 1.00 96.06 103 LEU A C 1
ATOM 832 O O . LEU A 1 103 ? -15.884 -3.476 29.832 1.00 96.06 103 LEU A O 1
ATOM 836 N N . LYS A 1 104 ? -16.059 -1.633 28.559 1.00 94.81 104 LYS A N 1
ATOM 837 C CA . LYS A 1 104 ? -16.433 -0.737 29.666 1.00 94.81 104 LYS A CA 1
ATOM 838 C C . LYS A 1 104 ? -17.762 -1.120 30.312 1.00 94.81 104 LYS A C 1
ATOM 840 O O . LYS A 1 104 ? -17.909 -0.924 31.507 1.00 94.81 104 LYS A O 1
ATOM 845 N N . HIS A 1 105 ? -18.709 -1.656 29.544 1.00 93.12 105 HIS A N 1
ATOM 846 C CA . HIS A 1 105 ? -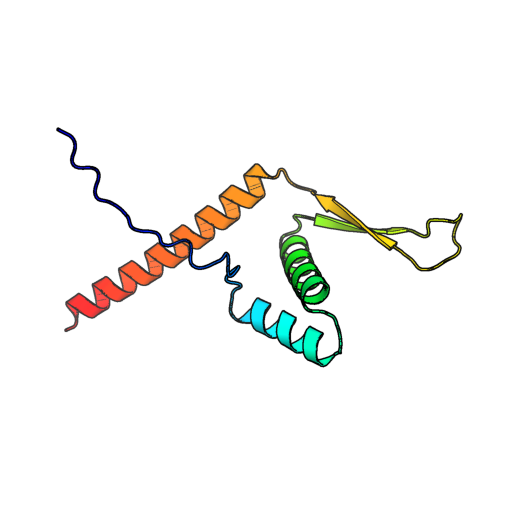19.989 -2.132 30.075 1.00 93.12 105 HIS A CA 1
ATOM 847 C C . HIS A 1 105 ? -19.909 -3.501 30.772 1.00 93.12 105 HIS A C 1
ATOM 849 O O . HIS A 1 105 ? -20.873 -3.899 31.423 1.00 93.12 105 HIS A O 1
ATOM 855 N N . LEU A 1 106 ? -18.798 -4.229 30.618 1.00 90.88 106 LEU A N 1
ATOM 856 C CA . LEU A 1 106 ? -18.554 -5.529 31.254 1.00 90.88 106 LEU A CA 1
ATOM 857 C C . LEU A 1 106 ? -17.711 -5.429 32.538 1.00 90.88 106 LEU A C 1
ATOM 859 O O . LEU A 1 106 ? -17.562 -6.437 33.229 1.00 90.88 106 LEU A O 1
ATOM 863 N N . SER A 1 107 ? -17.149 -4.251 32.829 1.00 69.12 107 SER A N 1
ATOM 864 C CA . SER A 1 107 ? -16.399 -3.938 34.053 1.00 69.12 107 SER A CA 1
ATOM 865 C C . SER A 1 107 ? -17.254 -3.163 35.045 1.00 69.12 107 SER A C 1
ATOM 867 O O . SER A 1 107 ? -16.897 -3.250 36.240 1.00 69.12 107 SER A O 1
#

Radius of gyration: 20.48 Å; chains: 1; bounding box: 41×43×62 Å

Organism: NCBI:txid1236903

Secondary structure (DSSP, 8-state):
-------------------HHHHHHHHHHHHTT--HHHHHHHHHHHHHHHTT-EEEEEE-TBTTBSS-EEEEEESS-HHHHHHHHHHHHHHHHHHHHHHHHHHHTT-